Protein AF-A0A949CHD3-F1 (afdb_monomer_lite)

Foldseek 3Di:
DDDPDPLLVVLQVCPVVDFQADQAAAPVQRFQAEDEDAQPAQWDWKDFPDPDDIDIDTRRAEDQDDDDDGRPDDNGDYQDPDHGMPSNNRYGYHYYND

Radius of gyration: 14.25 Å; chains: 1; bounding box: 37×32×35 Å

Structure (mmCIF, N/CA/C/O backbone):
data_AF-A0A949CHD3-F1
#
_entry.id   AF-A0A949CHD3-F1
#
loop_
_atom_site.group_PDB
_atom_site.id
_atom_site.type_symbol
_atom_site.label_atom_id
_atom_site.label_alt_id
_atom_site.label_comp_id
_atom_site.label_asym_id
_atom_site.label_entity_id
_atom_site.label_seq_id
_atom_site.pdbx_PDB_ins_code
_atom_site.Cartn_x
_atom_site.Cartn_y
_atom_site.Cartn_z
_atom_site.occupancy
_atom_site.B_iso_or_equiv
_atom_site.auth_seq_id
_atom_site.auth_comp_id
_atom_site.auth_asym_id
_atom_site.auth_atom_id
_atom_site.pdbx_PDB_model_num
ATOM 1 N N . MET A 1 1 ? 20.127 -1.509 -23.436 1.00 39.59 1 MET A N 1
ATOM 2 C CA . MET A 1 1 ? 19.031 -1.443 -22.447 1.00 39.59 1 MET A CA 1
ATOM 3 C C . MET A 1 1 ? 19.576 -0.695 -21.248 1.00 39.59 1 MET A C 1
ATOM 5 O O . MET A 1 1 ? 20.452 -1.231 -20.588 1.00 39.59 1 MET A O 1
ATOM 9 N N . TRP A 1 2 ? 19.190 0.568 -21.065 1.00 45.12 2 TRP A N 1
ATOM 10 C CA . TRP A 1 2 ? 19.756 1.448 -20.038 1.00 45.12 2 TRP A CA 1
ATOM 11 C C . TRP A 1 2 ? 18.701 1.800 -18.987 1.00 45.12 2 TRP A C 1
ATOM 13 O O . TRP A 1 2 ? 17.547 2.027 -19.335 1.00 45.12 2 TRP A O 1
ATOM 23 N N . HIS A 1 3 ? 19.181 1.866 -17.740 1.00 47.69 3 HIS A N 1
ATOM 24 C CA . HIS A 1 3 ? 18.513 2.165 -16.465 1.00 47.69 3 HIS A CA 1
ATOM 25 C C . HIS A 1 3 ? 17.801 0.999 -15.764 1.00 47.69 3 HIS A C 1
ATOM 27 O O . HIS A 1 3 ? 16.588 0.990 -15.623 1.00 47.69 3 HIS A O 1
ATOM 33 N N . SER A 1 4 ? 18.591 0.073 -15.212 1.00 58.81 4 SER A N 1
ATOM 34 C CA . SER A 1 4 ? 18.207 -0.637 -13.986 1.00 58.81 4 SER A CA 1
ATOM 35 C C . SER A 1 4 ? 18.776 0.165 -12.819 1.00 58.81 4 SER A C 1
ATOM 37 O O . SER A 1 4 ? 19.986 0.145 -12.577 1.00 58.81 4 SER A O 1
ATOM 39 N N . THR A 1 5 ? 17.948 0.965 -12.155 1.00 73.31 5 THR A N 1
ATOM 40 C CA . THR A 1 5 ? 18.416 1.745 -11.004 1.00 73.31 5 THR A CA 1
ATOM 41 C C . THR A 1 5 ? 18.598 0.831 -9.790 1.00 73.31 5 THR A C 1
ATOM 43 O O . THR A 1 5 ? 17.927 -0.191 -9.662 1.00 73.31 5 THR A O 1
ATOM 46 N N . TRP A 1 6 ? 19.481 1.192 -8.853 1.00 66.44 6 TRP A N 1
ATOM 47 C CA . TRP A 1 6 ? 19.607 0.498 -7.559 1.00 66.44 6 TRP A CA 1
ATOM 48 C C . TRP A 1 6 ? 18.254 0.350 -6.834 1.00 66.44 6 TRP A C 1
ATOM 50 O O . TRP A 1 6 ? 18.042 -0.619 -6.104 1.00 66.44 6 TRP A O 1
ATOM 60 N N . GLY A 1 7 ? 17.322 1.279 -7.081 1.00 74.25 7 GLY A N 1
ATOM 61 C CA . GLY A 1 7 ? 15.952 1.224 -6.581 1.00 74.25 7 GLY A CA 1
ATOM 62 C C . GLY A 1 7 ? 15.148 0.041 -7.123 1.00 74.25 7 GLY A C 1
ATOM 63 O O . GLY A 1 7 ? 14.420 -0.579 -6.354 1.00 74.25 7 GLY A O 1
ATOM 64 N N . ASP A 1 8 ? 15.320 -0.331 -8.393 1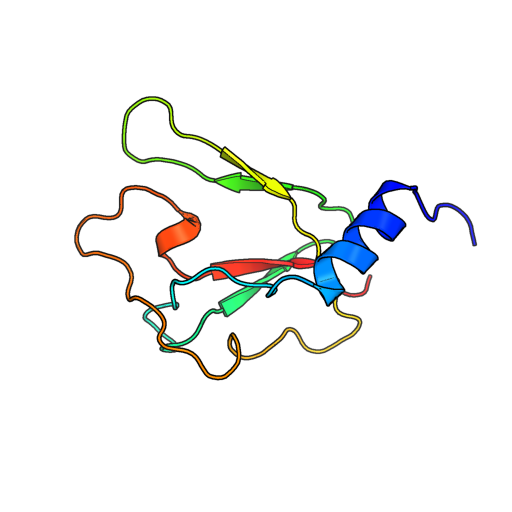.00 77.94 8 ASP A N 1
ATOM 65 C CA . ASP A 1 8 ? 14.611 -1.466 -9.000 1.00 77.94 8 ASP A CA 1
ATOM 66 C C . ASP A 1 8 ? 15.135 -2.802 -8.470 1.00 77.94 8 ASP A C 1
ATOM 68 O O . ASP A 1 8 ? 14.357 -3.707 -8.176 1.00 77.94 8 ASP A O 1
ATOM 72 N N . TYR A 1 9 ? 16.450 -2.907 -8.254 1.00 81.25 9 TYR A N 1
ATOM 73 C CA . TYR A 1 9 ? 17.047 -4.084 -7.620 1.00 81.25 9 TYR A CA 1
ATOM 74 C C . TYR A 1 9 ? 16.553 -4.266 -6.179 1.00 81.25 9 TYR A C 1
ATOM 76 O O . TYR A 1 9 ? 16.227 -5.379 -5.756 1.00 81.25 9 TYR A O 1
ATOM 84 N N . TRP A 1 10 ? 16.469 -3.180 -5.407 1.00 82.88 10 TRP A N 1
ATOM 85 C CA . TRP A 1 10 ? 15.936 -3.259 -4.051 1.00 82.88 10 TRP A CA 1
ATOM 86 C C . TRP A 1 10 ? 14.432 -3.566 -4.045 1.00 82.88 10 TRP A C 1
ATOM 88 O O . TRP A 1 10 ? 14.003 -4.444 -3.298 1.00 82.88 10 TRP A O 1
ATOM 98 N N . ALA A 1 11 ? 13.654 -2.938 -4.931 1.00 83.62 11 ALA A N 1
ATOM 99 C CA . ALA A 1 11 ? 12.229 -3.213 -5.102 1.00 83.62 11 ALA A CA 1
ATOM 100 C C . ALA A 1 11 ? 11.959 -4.676 -5.470 1.00 83.62 11 ALA A C 1
ATOM 102 O O . ALA A 1 11 ? 11.082 -5.303 -4.878 1.00 83.62 11 ALA A O 1
ATOM 103 N N . TYR A 1 12 ? 12.758 -5.247 -6.373 1.00 84.88 12 TYR A N 1
ATOM 104 C CA . TYR A 1 12 ? 12.676 -6.657 -6.739 1.00 84.88 12 TYR A CA 1
ATOM 105 C C . TYR A 1 12 ? 12.897 -7.568 -5.524 1.00 84.88 12 TYR A C 1
ATOM 107 O O . TYR A 1 12 ? 12.047 -8.405 -5.222 1.00 84.88 12 TYR A O 1
ATOM 115 N N . ASN A 1 13 ? 13.970 -7.347 -4.756 1.00 87.06 13 ASN A N 1
ATOM 116 C CA . ASN A 1 13 ? 14.244 -8.131 -3.547 1.00 87.06 13 ASN A CA 1
ATOM 117 C C . ASN A 1 13 ? 13.145 -7.983 -2.479 1.00 87.06 13 ASN A C 1
ATOM 119 O O . ASN A 1 13 ? 12.757 -8.972 -1.860 1.00 87.06 13 ASN A O 1
ATOM 123 N N . GLN A 1 14 ? 12.610 -6.772 -2.280 1.00 88.00 14 GLN A N 1
ATOM 124 C CA . GLN A 1 14 ? 11.485 -6.539 -1.365 1.00 88.00 14 GLN A CA 1
ATOM 125 C C . GLN A 1 14 ? 10.213 -7.252 -1.837 1.00 88.00 14 GLN A C 1
ATOM 127 O O . GLN A 1 14 ? 9.520 -7.870 -1.029 1.00 88.00 14 GLN A O 1
ATOM 132 N N . SER A 1 15 ? 9.933 -7.235 -3.144 1.00 85.31 15 SER A N 1
ATOM 133 C CA . SER A 1 15 ? 8.747 -7.876 -3.722 1.00 85.31 15 SER A CA 1
ATOM 134 C C . SER A 1 15 ? 8.726 -9.399 -3.537 1.00 85.31 15 SER A C 1
ATOM 136 O O . SER A 1 15 ? 7.652 -9.991 -3.446 1.00 85.31 15 SER A O 1
ATOM 138 N N . MET A 1 16 ? 9.902 -10.026 -3.423 1.00 84.56 16 MET A N 1
ATOM 139 C CA . MET A 1 16 ? 10.046 -11.460 -3.152 1.00 84.56 16 MET A CA 1
ATOM 140 C C . MET A 1 16 ? 9.802 -11.829 -1.684 1.00 84.56 16 MET A C 1
ATOM 142 O O . MET A 1 16 ? 9.473 -12.976 -1.394 1.00 84.56 16 MET A O 1
ATOM 146 N N . GLN A 1 17 ? 9.989 -10.885 -0.758 1.00 87.44 17 GLN A N 1
ATOM 147 C CA . GLN A 1 17 ? 9.896 -11.132 0.686 1.00 87.44 17 GLN A CA 1
ATOM 148 C C . GLN A 1 17 ? 8.580 -10.645 1.296 1.00 87.44 17 GLN A C 1
ATOM 150 O O . GLN A 1 17 ? 8.185 -11.125 2.356 1.00 87.44 17 GLN A O 1
ATOM 155 N N . GLN A 1 18 ? 7.917 -9.680 0.657 1.00 85.62 18 GLN A N 1
ATOM 156 C CA . GLN A 1 18 ? 6.714 -9.036 1.172 1.00 85.62 18 GLN A CA 1
ATOM 157 C C . GLN A 1 18 ? 5.502 -9.311 0.274 1.00 85.62 18 GLN A C 1
ATOM 159 O O . GLN A 1 18 ? 5.644 -9.383 -0.952 1.00 85.62 18 GLN A O 1
ATOM 164 N N . PRO A 1 19 ? 4.292 -9.425 0.850 1.00 86.75 19 PRO A N 1
ATOM 165 C CA . PRO A 1 19 ? 3.070 -9.446 0.059 1.00 86.75 19 PRO A CA 1
ATOM 166 C C . PRO A 1 19 ? 2.890 -8.118 -0.690 1.00 86.75 19 PRO A C 1
ATOM 168 O O . PRO A 1 19 ? 3.326 -7.062 -0.236 1.00 86.75 19 PRO A O 1
ATOM 171 N N . TRP A 1 20 ? 2.211 -8.163 -1.839 1.00 86.81 20 TRP A N 1
ATOM 172 C CA . TRP A 1 20 ? 1.906 -6.969 -2.644 1.00 86.81 20 TRP A CA 1
ATOM 173 C C . TRP A 1 20 ? 0.777 -6.109 -2.060 1.00 86.81 20 TRP A C 1
ATOM 175 O O . TRP A 1 20 ? 0.527 -5.003 -2.529 1.00 86.81 20 TRP A O 1
ATOM 185 N N . HIS A 1 21 ? 0.078 -6.625 -1.053 1.00 89.00 21 HIS A N 1
ATOM 186 C CA . HIS A 1 21 ? -1.090 -6.015 -0.434 1.00 89.00 21 HIS A CA 1
ATOM 187 C C . HIS A 1 21 ? -0.916 -5.898 1.081 1.00 89.00 21 HIS A C 1
ATOM 189 O O . HIS A 1 21 ? -0.133 -6.617 1.702 1.00 89.00 21 HIS A O 1
ATOM 195 N N . GLY A 1 22 ? -1.719 -5.023 1.682 1.00 87.94 22 GLY A N 1
ATOM 196 C CA . GLY A 1 22 ? -1.900 -4.954 3.128 1.00 87.94 22 GLY A CA 1
ATOM 197 C C . GLY A 1 22 ? -2.919 -5.967 3.663 1.00 87.94 22 GLY A C 1
ATOM 198 O O . GLY A 1 22 ? -3.320 -6.921 2.994 1.00 87.94 22 GLY A O 1
ATOM 199 N N . GLN A 1 23 ? -3.346 -5.750 4.907 1.00 89.56 23 GLN A N 1
ATOM 200 C CA . GLN A 1 23 ? -4.248 -6.652 5.634 1.00 89.56 23 GLN A CA 1
ATOM 201 C C . GLN A 1 23 ? -5.738 -6.441 5.327 1.00 89.56 23 GLN A C 1
ATOM 203 O O . GLN A 1 23 ? -6.560 -7.228 5.798 1.00 89.56 23 GLN A O 1
ATOM 208 N N . TYR A 1 24 ? -6.108 -5.397 4.582 1.00 91.62 24 TYR A N 1
ATOM 209 C CA . TYR A 1 24 ? -7.506 -5.071 4.309 1.00 91.62 24 TYR A CA 1
ATOM 210 C C . TYR A 1 24 ? -7.953 -5.596 2.947 1.00 91.62 24 TYR A C 1
ATOM 212 O O . TYR A 1 24 ? -7.173 -5.641 1.996 1.00 91.62 24 TYR A O 1
ATOM 220 N N . TYR A 1 25 ? -9.222 -5.981 2.848 1.00 90.69 25 TYR A N 1
ATOM 221 C CA . TYR A 1 25 ? -9.842 -6.368 1.587 1.00 90.69 25 TYR A CA 1
ATOM 222 C C . TYR A 1 25 ? -10.793 -5.293 1.074 1.00 90.69 25 TYR A C 1
ATOM 224 O O . TYR A 1 25 ? -11.371 -4.528 1.847 1.00 90.69 25 TYR A O 1
ATOM 232 N N . TRP A 1 26 ? -10.999 -5.270 -0.242 1.00 89.25 26 TRP A N 1
ATOM 233 C CA . TRP A 1 26 ? -11.995 -4.394 -0.836 1.00 89.25 26 TRP A CA 1
ATOM 234 C C . TRP A 1 26 ? -13.393 -4.993 -0.673 1.00 89.25 26 TRP A C 1
ATOM 236 O O . TRP A 1 26 ? -13.649 -6.121 -1.099 1.00 89.25 26 TRP A O 1
ATOM 246 N N . LEU A 1 27 ? -14.315 -4.233 -0.074 1.00 87.06 27 LEU A N 1
ATOM 247 C CA . LEU A 1 27 ? -15.665 -4.698 0.279 1.00 87.06 27 LEU A CA 1
ATOM 248 C C . LEU A 1 27 ? -16.431 -5.333 -0.891 1.00 87.06 27 LEU A C 1
ATOM 250 O O . LEU A 1 27 ? -17.234 -6.236 -0.682 1.00 87.06 27 LEU A O 1
ATOM 254 N N . ARG A 1 28 ? -16.173 -4.885 -2.126 1.00 84.69 28 ARG A N 1
ATOM 255 C CA . ARG A 1 28 ? -16.867 -5.382 -3.321 1.00 84.69 28 ARG A CA 1
ATOM 256 C C . ARG A 1 28 ? -16.456 -6.799 -3.716 1.00 84.69 28 ARG A C 1
ATOM 258 O O . ARG A 1 28 ? -17.265 -7.529 -4.278 1.00 84.69 28 ARG A O 1
ATOM 265 N N . THR A 1 29 ? -15.199 -7.159 -3.489 1.00 84.62 29 THR A N 1
ATOM 266 C CA . THR A 1 29 ? -14.616 -8.427 -3.949 1.00 84.62 29 THR A CA 1
ATOM 267 C C . THR A 1 29 ? -14.330 -9.388 -2.801 1.00 84.62 29 THR A C 1
ATOM 269 O O . THR A 1 29 ? -14.089 -10.564 -3.052 1.00 84.62 29 THR A O 1
ATOM 272 N N . GLY A 1 30 ? -14.344 -8.914 -1.550 1.00 87.12 30 GLY A N 1
ATOM 273 C CA . GLY A 1 30 ? -13.969 -9.720 -0.385 1.00 87.12 30 GLY A CA 1
ATOM 274 C C . GLY A 1 30 ? -12.479 -10.076 -0.354 1.00 87.12 30 GLY A C 1
ATOM 275 O O . GLY A 1 30 ? -12.062 -10.921 0.433 1.00 87.12 30 GLY A O 1
ATOM 276 N N . GLN A 1 31 ? -11.671 -9.461 -1.224 1.00 88.06 31 GLN A N 1
ATOM 277 C CA . GLN A 1 31 ? -10.243 -9.735 -1.370 1.00 88.06 31 GLN A CA 1
ATOM 278 C C . GLN A 1 31 ? -9.451 -8.430 -1.550 1.00 88.06 31 GLN A C 1
ATOM 280 O O . GLN A 1 31 ? -9.998 -7.438 -2.051 1.00 88.06 31 GLN A O 1
ATOM 285 N N . PRO A 1 32 ? -8.160 -8.398 -1.173 1.00 89.38 32 PRO A N 1
ATOM 286 C CA . PRO A 1 32 ? -7.276 -7.307 -1.555 1.00 89.38 32 PRO A CA 1
ATOM 287 C C . PRO A 1 32 ? -7.289 -7.125 -3.070 1.00 89.38 32 PRO A C 1
ATOM 289 O O . PRO A 1 32 ? -7.201 -8.100 -3.822 1.00 89.38 32 PRO A O 1
ATOM 292 N N . THR 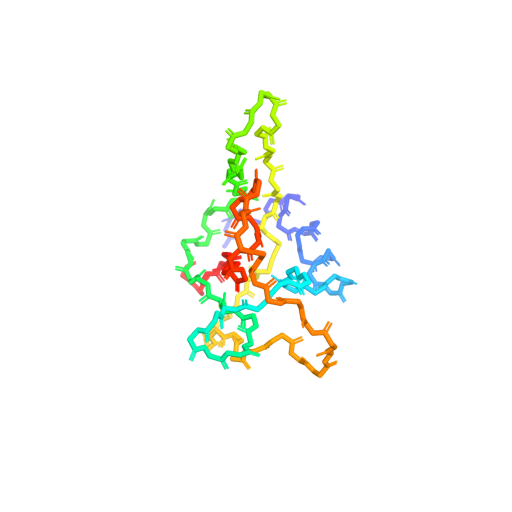A 1 33 ? -7.432 -5.883 -3.517 1.00 87.94 33 THR A N 1
ATOM 293 C CA . THR A 1 33 ? -7.603 -5.555 -4.934 1.00 87.94 33 THR A CA 1
ATOM 294 C C . THR A 1 33 ? -6.410 -4.758 -5.436 1.00 87.94 33 THR A C 1
ATOM 296 O O . THR A 1 33 ? -6.038 -3.743 -4.851 1.00 87.94 33 THR A O 1
ATOM 299 N N . ALA A 1 34 ? -5.808 -5.226 -6.528 1.00 88.50 34 ALA A N 1
ATOM 300 C CA . ALA A 1 34 ? -4.686 -4.554 -7.161 1.00 88.50 34 ALA A CA 1
ATOM 301 C C . ALA A 1 34 ? -5.172 -3.386 -8.029 1.00 88.50 34 ALA A C 1
ATOM 303 O O . ALA A 1 34 ? -5.989 -3.572 -8.933 1.00 88.50 34 ALA A O 1
ATOM 304 N N . LEU A 1 35 ? -4.632 -2.195 -7.780 1.00 88.56 35 LEU A N 1
ATOM 305 C CA . LEU A 1 35 ? -4.756 -1.039 -8.658 1.00 88.56 35 LEU A CA 1
ATOM 306 C C . LEU A 1 35 ? -3.521 -0.981 -9.558 1.00 88.56 35 LEU A C 1
ATOM 308 O O . LEU A 1 35 ? -2.420 -0.713 -9.090 1.00 88.56 35 LEU A O 1
ATOM 312 N N . VAL A 1 36 ? -3.682 -1.236 -10.852 1.00 88.62 36 VAL A N 1
ATOM 313 C CA . VAL A 1 36 ? -2.548 -1.191 -11.782 1.00 88.62 36 VAL A CA 1
ATOM 314 C C . VAL A 1 36 ? -2.156 0.261 -12.042 1.00 88.62 36 VAL A C 1
ATOM 316 O O . VAL A 1 36 ? -2.978 1.056 -12.496 1.00 88.62 36 VAL A O 1
ATOM 319 N N . VAL A 1 37 ? -0.900 0.595 -11.759 1.00 89.44 37 VAL A N 1
ATOM 320 C CA . VAL A 1 37 ? -0.323 1.935 -11.936 1.00 89.44 37 VAL A CA 1
ATOM 321 C C . VAL A 1 37 ? 0.883 1.896 -12.881 1.00 89.44 37 VAL A C 1
ATOM 323 O O . VAL A 1 37 ? 1.414 0.813 -13.150 1.00 89.44 37 VAL A O 1
ATOM 326 N N . PRO A 1 38 ? 1.351 3.058 -13.378 1.00 89.00 38 PRO A N 1
ATOM 327 C CA . PRO A 1 38 ? 2.573 3.127 -14.165 1.00 89.00 38 PRO A CA 1
ATOM 328 C C . PRO A 1 38 ? 3.810 2.480 -13.521 1.00 89.00 38 PRO A C 1
ATOM 330 O O . PRO A 1 38 ? 3.986 2.570 -12.307 1.00 89.00 38 PRO A O 1
ATOM 333 N N . PRO A 1 39 ? 4.700 1.881 -14.336 1.00 84.69 39 PRO A N 1
ATOM 334 C CA . PRO A 1 39 ? 5.952 1.239 -13.930 1.00 84.69 39 PRO A CA 1
ATOM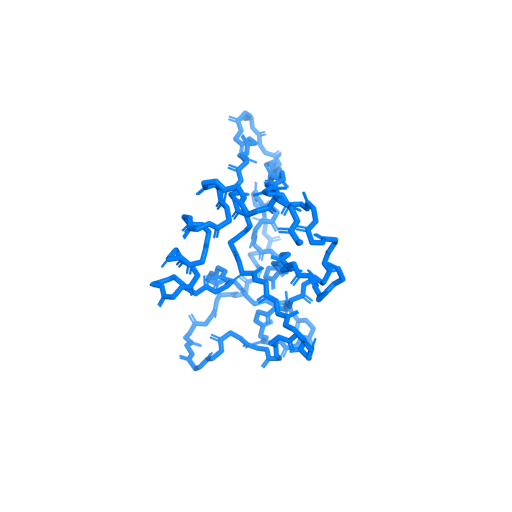 335 C C . PRO A 1 39 ? 6.926 2.232 -13.295 1.00 84.69 39 PRO A C 1
ATOM 337 O O . PRO A 1 39 ? 7.790 1.849 -12.514 1.00 84.69 39 PRO A O 1
ATOM 340 N N . THR A 1 40 ? 6.759 3.520 -13.604 1.00 84.75 40 THR A N 1
ATOM 341 C CA . THR A 1 40 ? 7.578 4.622 -13.101 1.00 84.75 40 THR A CA 1
ATOM 342 C C . THR A 1 40 ? 7.213 5.058 -11.683 1.00 84.75 40 THR A C 1
ATOM 344 O O . THR A 1 40 ? 7.968 5.816 -11.076 1.00 84.75 40 THR A O 1
ATOM 347 N N . ILE A 1 41 ? 6.079 4.609 -11.129 1.00 86.50 41 ILE A N 1
ATOM 348 C CA . ILE A 1 41 ? 5.711 4.925 -9.745 1.00 86.50 41 ILE A CA 1
ATOM 349 C C . ILE A 1 41 ? 6.576 4.121 -8.776 1.00 86.50 41 ILE A C 1
ATOM 351 O O . ILE A 1 41 ? 6.629 2.897 -8.834 1.00 86.50 41 ILE A O 1
ATOM 355 N N . THR A 1 42 ? 7.189 4.817 -7.821 1.00 86.31 42 THR A N 1
ATOM 356 C CA . THR A 1 42 ? 7.991 4.214 -6.745 1.00 86.31 42 THR A CA 1
ATOM 357 C C . THR A 1 42 ? 7.328 4.315 -5.374 1.00 86.31 42 THR A C 1
ATOM 359 O O . THR A 1 42 ? 7.626 3.505 -4.497 1.00 86.31 42 THR A O 1
ATOM 362 N N . MET A 1 43 ? 6.412 5.270 -5.177 1.00 89.88 43 MET A N 1
ATOM 363 C CA . MET A 1 43 ? 5.750 5.532 -3.897 1.00 89.88 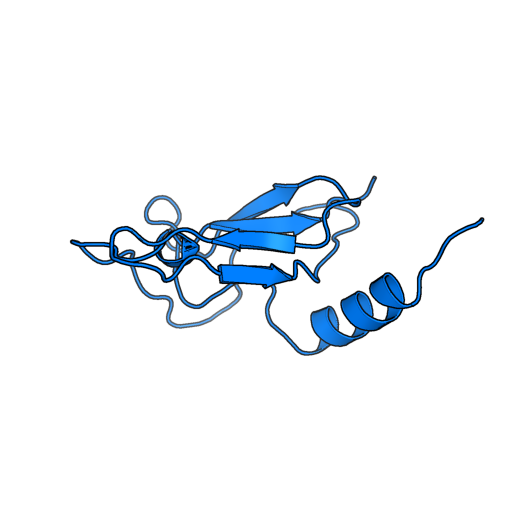43 MET A CA 1
ATOM 364 C C . MET A 1 43 ? 4.257 5.821 -4.067 1.00 89.88 43 MET A C 1
ATOM 366 O O . MET A 1 43 ? 3.827 6.404 -5.060 1.00 89.88 43 MET A O 1
ATOM 370 N N . GLN A 1 44 ? 3.482 5.459 -3.052 1.00 90.19 44 GLN A N 1
ATOM 371 C CA . GLN A 1 44 ? 2.074 5.783 -2.878 1.00 90.19 44 GLN A CA 1
ATOM 372 C C . GLN A 1 44 ? 1.924 6.740 -1.699 1.00 90.19 44 GLN A C 1
ATOM 374 O O . GLN A 1 44 ? 2.449 6.483 -0.616 1.00 90.19 44 GLN A O 1
ATOM 379 N N . SER A 1 45 ? 1.141 7.797 -1.894 1.00 91.62 45 SER A N 1
ATOM 380 C CA . SER A 1 45 ? 0.680 8.649 -0.802 1.00 91.62 45 SER A CA 1
ATOM 381 C C . SER A 1 45 ? -0.552 8.050 -0.141 1.00 91.62 45 SER A C 1
ATOM 383 O O . SER A 1 45 ? -1.510 7.644 -0.801 1.00 91.62 45 SER A O 1
ATOM 385 N N . ASN A 1 46 ? -0.511 8.022 1.176 1.00 90.38 46 ASN A N 1
ATOM 386 C CA . ASN A 1 46 ? -1.496 7.428 2.046 1.00 90.38 46 ASN A CA 1
ATOM 387 C C . ASN A 1 46 ? -2.009 8.520 2.982 1.00 90.38 46 ASN A C 1
ATOM 389 O O . ASN A 1 46 ? -1.215 9.185 3.651 1.00 90.38 46 ASN A O 1
ATOM 393 N N . TYR A 1 47 ? -3.319 8.748 2.975 1.00 90.81 47 TYR A N 1
ATOM 394 C CA . TYR A 1 47 ? -3.928 9.892 3.644 1.00 90.81 47 TYR A CA 1
ATOM 395 C C . TYR A 1 47 ? -4.658 9.460 4.911 1.00 90.81 47 TYR A C 1
ATOM 397 O O . TYR A 1 47 ? -5.277 8.397 4.937 1.00 90.81 47 TYR A O 1
ATOM 405 N N . SER A 1 48 ? -4.605 10.298 5.947 1.00 90.31 48 SER A N 1
ATOM 406 C CA . SER A 1 48 ? -5.367 10.122 7.186 1.00 90.31 48 SER A CA 1
ATOM 407 C C . SER A 1 48 ? -6.522 11.123 7.281 1.00 90.31 48 SER A C 1
ATOM 409 O O . SER A 1 48 ? -6.401 12.264 6.844 1.00 90.31 48 SER A O 1
ATOM 411 N N . TRP A 1 49 ? -7.635 10.701 7.888 1.00 86.88 49 TRP A N 1
ATOM 412 C CA . TRP A 1 49 ? -8.815 11.536 8.156 1.00 86.88 49 TRP A CA 1
ATOM 413 C C . TRP A 1 49 ? -8.639 12.373 9.433 1.00 86.88 49 TRP A C 1
ATOM 415 O O . TRP A 1 49 ? -9.443 13.261 9.704 1.00 86.88 49 TRP A O 1
ATOM 425 N N . GLY A 1 50 ? -7.610 12.074 10.232 1.00 79.56 50 GLY A N 1
ATOM 426 C CA . GLY A 1 50 ? -7.270 12.785 11.460 1.00 79.56 50 GLY A CA 1
ATOM 427 C C . GLY A 1 50 ? -6.069 13.719 11.301 1.00 79.56 50 GLY A C 1
ATOM 428 O O . GLY A 1 50 ? -5.636 14.058 10.201 1.00 79.56 50 GLY A O 1
ATOM 429 N N . VAL A 1 51 ? -5.503 14.143 12.429 1.00 71.38 51 VAL A N 1
ATOM 430 C CA . VAL A 1 51 ? -4.377 15.083 12.440 1.00 71.38 51 VAL A CA 1
ATOM 431 C C . VAL A 1 51 ? -3.061 14.359 12.131 1.00 71.38 51 VAL A C 1
ATOM 433 O O . VAL A 1 51 ? -2.606 13.518 12.900 1.00 71.38 51 VAL A O 1
ATOM 436 N N . SER A 1 52 ? -2.421 14.762 11.029 1.00 62.03 52 SER A N 1
ATOM 437 C CA . SER A 1 52 ? -0.989 14.576 10.733 1.00 62.03 52 SER A CA 1
ATOM 438 C C . SER A 1 52 ? -0.453 13.132 10.699 1.00 62.03 52 SER A C 1
ATOM 440 O O . SER A 1 52 ? 0.608 12.847 11.254 1.00 62.03 52 SER A O 1
ATOM 442 N N . GLN A 1 53 ? -1.125 12.228 9.984 1.00 81.00 53 GLN A N 1
ATOM 443 C CA . GLN A 1 53 ? -0.636 10.856 9.753 1.00 81.00 53 GLN A CA 1
ATOM 444 C C . GLN A 1 53 ? -0.617 10.471 8.268 1.00 81.00 53 GLN A C 1
ATOM 446 O O . GLN A 1 53 ? -0.868 9.324 7.911 1.00 81.00 53 GLN A O 1
ATOM 451 N N . ASN A 1 54 ? -0.329 11.431 7.386 1.00 88.75 54 ASN A N 1
ATOM 452 C CA . ASN A 1 54 ? -0.095 11.097 5.986 1.00 88.75 54 ASN A CA 1
ATOM 453 C C . ASN A 1 54 ? 1.244 10.367 5.875 1.00 88.75 54 ASN A C 1
ATOM 455 O O . ASN A 1 54 ? 2.267 10.856 6.358 1.00 88.75 54 ASN A O 1
ATOM 459 N N . THR A 1 55 ? 1.234 9.204 5.239 1.00 89.56 55 THR A N 1
ATOM 460 C CA . THR A 1 55 ? 2.431 8.390 5.030 1.00 89.56 55 THR A CA 1
ATOM 461 C C . THR A 1 55 ? 2.724 8.271 3.542 1.00 89.56 55 THR A C 1
ATOM 463 O O . THR A 1 55 ? 1.846 8.442 2.697 1.00 89.56 55 THR A O 1
ATOM 466 N N . MET A 1 56 ? 3.980 7.996 3.201 1.00 90.62 56 MET A N 1
ATOM 467 C CA . MET A 1 56 ? 4.331 7.545 1.861 1.00 90.62 56 MET A CA 1
ATOM 468 C C . MET A 1 56 ? 4.890 6.140 1.966 1.00 90.62 56 MET A C 1
ATOM 470 O O . MET A 1 56 ? 5.912 5.921 2.618 1.00 90.62 56 MET A O 1
ATOM 474 N N . THR A 1 57 ? 4.209 5.189 1.337 1.00 89.31 57 THR A N 1
ATOM 475 C CA . THR A 1 57 ? 4.654 3.799 1.298 1.00 89.31 57 THR A CA 1
ATOM 476 C C . THR A 1 57 ? 5.215 3.479 -0.077 1.00 89.31 57 THR A C 1
ATOM 478 O O . THR A 1 57 ? 4.626 3.856 -1.089 1.00 89.31 57 THR A O 1
ATOM 481 N N . PRO A 1 58 ? 6.346 2.784 -0.148 1.00 89.00 58 PRO A N 1
ATOM 482 C CA . PRO A 1 58 ? 6.900 2.370 -1.423 1.00 89.00 58 PRO A CA 1
ATOM 483 C C . PRO A 1 58 ? 6.041 1.298 -2.105 1.00 89.00 58 PRO A C 1
ATOM 485 O O . PRO A 1 58 ? 5.418 0.470 -1.442 1.00 89.00 58 PRO A O 1
ATOM 488 N N . VAL A 1 59 ? 6.039 1.303 -3.438 1.00 89.25 59 VAL A N 1
ATOM 489 C CA . VAL A 1 59 ? 5.333 0.318 -4.270 1.00 89.25 59 VAL A CA 1
ATOM 490 C C . VAL A 1 59 ? 6.367 -0.621 -4.871 1.00 89.25 59 VAL A C 1
ATOM 492 O O . VAL A 1 59 ? 7.035 -0.237 -5.822 1.00 89.25 59 VAL A O 1
ATOM 495 N N . TRP A 1 60 ? 6.549 -1.826 -4.330 1.00 88.19 60 TRP A N 1
ATOM 496 C CA . TRP A 1 60 ? 7.638 -2.724 -4.753 1.00 88.19 60 TRP A CA 1
ATOM 497 C C . TRP A 1 60 ? 7.314 -3.588 -5.959 1.00 88.19 60 TRP A C 1
ATOM 499 O O . TRP A 1 60 ? 8.157 -3.777 -6.831 1.00 88.19 60 TRP A O 1
ATOM 509 N N . HIS A 1 61 ? 6.108 -4.142 -5.986 1.00 88.00 61 HIS A N 1
ATOM 510 C CA . HIS A 1 61 ? 5.755 -5.183 -6.935 1.00 88.00 61 HIS A CA 1
ATOM 511 C C . HIS A 1 61 ? 5.557 -4.602 -8.338 1.00 88.00 61 HIS A C 1
ATOM 513 O O . HIS A 1 61 ? 4.928 -3.556 -8.514 1.00 88.00 61 HIS A O 1
ATOM 519 N N . GLN A 1 62 ? 6.086 -5.307 -9.335 1.00 85.81 62 GLN A N 1
ATOM 520 C CA . GLN A 1 62 ? 5.861 -5.046 -10.751 1.00 85.81 62 GLN A CA 1
ATOM 521 C C . GLN A 1 62 ? 5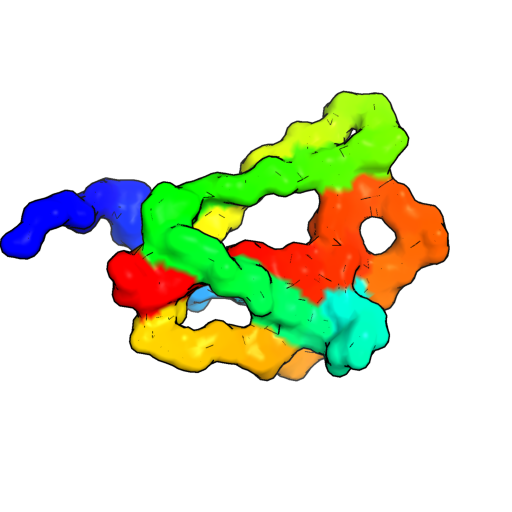.446 -6.348 -11.424 1.00 85.81 62 GLN A C 1
ATOM 523 O O . GLN A 1 62 ? 6.133 -7.362 -11.302 1.00 85.81 62 GLN A O 1
ATOM 528 N N . PHE A 1 63 ? 4.313 -6.330 -12.121 1.00 80.94 63 PHE A N 1
ATOM 529 C CA . PHE A 1 63 ? 3.788 -7.511 -12.797 1.00 80.94 63 PHE A CA 1
ATOM 530 C C . PHE A 1 63 ? 3.897 -7.359 -14.312 1.00 80.94 63 PHE A C 1
ATOM 532 O O . PHE A 1 63 ? 3.468 -6.359 -14.878 1.00 80.94 63 PHE A O 1
ATOM 539 N N . SER A 1 64 ? 4.428 -8.388 -14.977 1.00 70.00 64 SER A N 1
ATOM 540 C CA . SER A 1 64 ? 4.621 -8.432 -16.432 1.00 70.00 64 SER A CA 1
ATOM 541 C C . SER A 1 64 ? 3.350 -8.815 -17.222 1.00 70.00 64 SER A C 1
ATOM 543 O O . SER A 1 64 ? 3.419 -9.104 -18.414 1.00 70.00 64 SER A O 1
ATOM 545 N N . GLY A 1 65 ? 2.176 -8.841 -16.580 1.00 69.56 65 GLY A N 1
ATOM 546 C CA . GLY A 1 65 ? 0.947 -9.366 -17.179 1.00 69.56 65 GLY A CA 1
ATOM 547 C C . GLY A 1 65 ? -0.297 -9.135 -16.324 1.00 69.56 65 GLY A C 1
ATOM 548 O O . GLY A 1 65 ? -0.606 -8.004 -15.953 1.00 69.56 65 GLY A O 1
ATOM 549 N N . ARG A 1 66 ? -1.049 -10.203 -16.026 1.00 64.00 66 ARG A N 1
ATOM 550 C CA . ARG A 1 66 ? -2.282 -10.105 -15.231 1.00 64.00 66 ARG A CA 1
ATOM 551 C C . ARG A 1 66 ? -1.949 -9.660 -13.807 1.00 64.00 66 ARG A C 1
ATOM 553 O O . ARG A 1 66 ? -1.188 -10.331 -13.115 1.00 64.00 66 ARG A O 1
ATOM 560 N N . ALA A 1 67 ? -2.549 -8.553 -13.374 1.00 63.09 67 ALA A N 1
ATOM 561 C CA . ALA A 1 67 ? -2.476 -8.123 -11.984 1.00 63.09 67 ALA A CA 1
ATOM 562 C C . ALA A 1 67 ? -2.975 -9.249 -11.057 1.00 63.09 67 ALA A C 1
ATOM 564 O O . ALA A 1 67 ? -3.892 -9.990 -11.440 1.00 63.09 67 ALA A O 1
ATOM 565 N N . PRO A 1 68 ? -2.397 -9.407 -9.858 1.00 64.38 68 PRO A N 1
ATOM 566 C CA . PRO A 1 68 ? -2.795 -10.456 -8.938 1.00 64.38 68 PRO A CA 1
ATOM 567 C C . PRO A 1 68 ? -4.274 -10.291 -8.594 1.00 64.38 68 PRO A C 1
ATOM 569 O O . PRO A 1 68 ? -4.721 -9.246 -8.120 1.00 64.38 68 PRO A O 1
ATOM 572 N N . SER A 1 69 ? -5.054 -11.335 -8.869 1.00 59.56 69 SER A N 1
ATOM 573 C CA . SER A 1 69 ? -6.442 -11.408 -8.432 1.00 59.56 69 SER A CA 1
ATOM 574 C C . SER A 1 69 ? -6.472 -11.977 -7.019 1.00 59.56 69 SER A C 1
ATOM 576 O O . SER A 1 69 ? -6.394 -13.193 -6.850 1.00 59.56 69 SER A O 1
ATOM 578 N N . GLY A 1 70 ? -6.567 -11.093 -6.027 1.00 64.50 70 GLY A N 1
ATOM 579 C CA . GLY A 1 70 ? -6.663 -11.457 -4.615 1.00 64.50 70 GLY A CA 1
ATOM 580 C C . GLY A 1 70 ? -5.310 -11.689 -3.935 1.00 64.50 70 GLY A C 1
ATOM 581 O O . GLY A 1 70 ? -4.335 -12.116 -4.552 1.00 64.50 70 GLY A O 1
ATOM 582 N N . GLY A 1 71 ? -5.246 -11.377 -2.640 1.00 62.00 71 GLY A N 1
ATOM 583 C CA . GLY A 1 71 ? -4.021 -11.386 -1.825 1.00 62.00 71 GLY A CA 1
ATOM 584 C C . GLY A 1 71 ? -3.527 -12.762 -1.358 1.00 62.00 71 GLY A C 1
ATOM 585 O O . GLY A 1 71 ? -2.876 -12.867 -0.325 1.00 62.00 71 GLY A O 1
ATOM 586 N N . GLY A 1 72 ? -3.859 -13.846 -2.062 1.00 65.19 72 GLY A N 1
ATOM 587 C CA . GLY A 1 72 ? -3.607 -15.199 -1.552 1.00 65.19 72 GLY A CA 1
ATOM 588 C C . GLY A 1 72 ? -4.418 -15.520 -0.283 1.00 65.19 72 GLY A C 1
ATOM 589 O O . GLY A 1 72 ? -5.130 -14.679 0.260 1.00 65.19 72 GLY A O 1
ATOM 590 N N . GLY A 1 73 ? -4.388 -16.780 0.154 1.00 59.72 73 GLY A N 1
ATOM 591 C CA . GLY A 1 73 ? -5.175 -17.245 1.301 1.00 59.72 73 GLY A CA 1
ATOM 592 C C . GLY A 1 73 ? -4.724 -16.599 2.613 1.00 59.72 73 GLY A C 1
ATOM 593 O O . GLY A 1 73 ? -3.611 -16.839 3.069 1.00 59.72 73 GLY A O 1
ATOM 594 N N . GLY A 1 74 ? -5.600 -15.805 3.230 1.00 68.88 74 GLY A N 1
ATOM 595 C CA . GLY A 1 74 ? -5.365 -15.144 4.511 1.00 68.88 74 GLY A CA 1
ATOM 596 C C . GLY A 1 74 ? -6.649 -14.537 5.079 1.00 68.88 74 GLY A C 1
ATOM 597 O O . GLY A 1 74 ? -7.612 -14.297 4.351 1.00 68.88 74 GLY A O 1
ATOM 598 N N . VAL A 1 75 ? -6.678 -14.302 6.394 1.00 79.25 75 VAL A N 1
ATOM 599 C CA . VAL A 1 75 ? -7.790 -13.599 7.053 1.00 79.25 75 VAL A CA 1
ATOM 600 C C . VAL A 1 75 ? -7.598 -12.098 6.841 1.00 79.25 75 VAL A C 1
ATOM 602 O O . VAL A 1 75 ? -6.815 -11.458 7.542 1.00 79.25 75 VAL A O 1
ATOM 605 N N . PHE A 1 76 ? -8.296 -11.543 5.853 1.00 88.44 76 PHE A N 1
ATOM 606 C CA . PHE A 1 76 ? -8.296 -10.106 5.586 1.00 88.44 76 PHE A CA 1
ATOM 607 C C . PHE A 1 76 ? -9.346 -9.379 6.426 1.00 88.44 76 PHE A C 1
ATOM 609 O O . PHE A 1 76 ? -10.403 -9.923 6.752 1.00 88.44 76 PHE A O 1
ATOM 616 N N . ARG A 1 77 ? -9.076 -8.114 6.746 1.00 90.75 77 ARG A N 1
ATOM 617 C CA . ARG A 1 77 ? -9.989 -7.246 7.495 1.00 90.75 77 ARG A CA 1
ATOM 618 C C . ARG A 1 77 ? -10.866 -6.437 6.550 1.00 90.75 77 ARG A C 1
ATOM 620 O O . ARG A 1 77 ? -10.398 -5.936 5.530 1.00 90.75 77 ARG A O 1
ATOM 627 N N . ALA A 1 78 ? -12.133 -6.291 6.917 1.00 89.00 78 ALA A N 1
ATOM 628 C CA . ALA A 1 78 ? -13.025 -5.358 6.246 1.00 89.00 78 ALA A C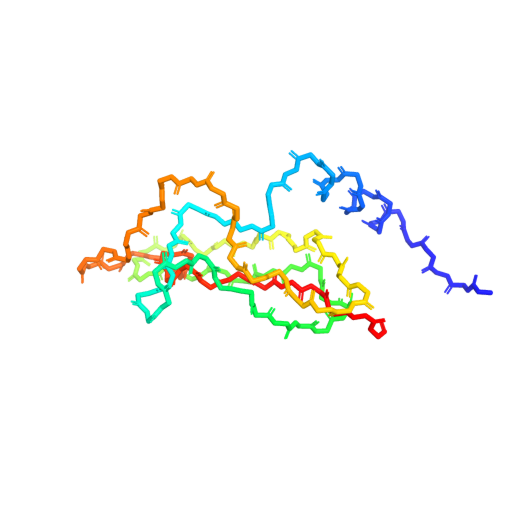A 1
ATOM 629 C C . ALA A 1 78 ? -12.570 -3.926 6.528 1.00 89.00 78 ALA A C 1
ATOM 631 O O . ALA A 1 78 ? -11.987 -3.657 7.584 1.00 89.00 78 ALA A O 1
ATOM 632 N N . THR A 1 79 ? -12.892 -3.001 5.628 1.00 89.88 79 THR A N 1
ATOM 633 C CA . THR A 1 79 ? -12.807 -1.575 5.942 1.00 89.88 79 THR A CA 1
ATOM 634 C C . THR A 1 79 ? -13.649 -1.286 7.194 1.00 89.88 79 THR A C 1
ATOM 636 O O . THR A 1 79 ? -14.821 -1.674 7.228 1.00 89.88 79 THR A O 1
ATOM 639 N N . PRO A 1 80 ? -13.083 -0.649 8.237 1.00 88.25 80 PRO A N 1
ATOM 640 C CA . PRO A 1 80 ? -13.836 -0.273 9.428 1.00 88.25 80 PRO A CA 1
ATOM 641 C C . PRO A 1 80 ? -14.997 0.663 9.087 1.00 88.25 80 PRO A C 1
ATOM 643 O O . PRO A 1 80 ? -14.931 1.410 8.114 1.00 88.25 80 PRO A O 1
ATOM 646 N N . TYR A 1 81 ? -16.031 0.677 9.931 1.00 87.94 81 TYR A N 1
ATOM 647 C CA . TYR A 1 81 ? -17.173 1.583 9.756 1.00 87.94 81 TYR A CA 1
ATOM 648 C C . TYR A 1 81 ? -16.753 3.065 9.772 1.00 87.94 81 TYR A C 1
ATOM 650 O O . TYR A 1 81 ? -17.262 3.866 8.997 1.00 87.94 81 TYR A O 1
ATOM 658 N N . TRP A 1 82 ? -15.765 3.402 10.606 1.00 88.94 82 TRP A N 1
ATOM 659 C CA . TRP A 1 82 ? -15.117 4.711 10.631 1.00 88.94 82 TRP A CA 1
ATOM 660 C C . TRP A 1 82 ? -13.646 4.562 10.230 1.00 88.94 82 TRP A C 1
ATOM 662 O O . TRP A 1 82 ? -12.810 4.284 11.096 1.00 88.94 82 TRP A O 1
ATOM 672 N N . PRO A 1 83 ? -13.313 4.680 8.932 1.00 86.31 83 PRO A N 1
ATOM 673 C CA . PRO A 1 83 ? -11.936 4.566 8.488 1.00 86.31 83 PRO A CA 1
ATOM 674 C C . PRO A 1 83 ? -11.125 5.781 8.944 1.00 86.31 83 PRO A C 1
ATOM 676 O O . PRO A 1 83 ? -11.583 6.921 8.875 1.00 86.31 83 PRO A O 1
ATOM 679 N N . CYS A 1 84 ? -9.901 5.536 9.400 1.00 89.31 84 CYS A N 1
ATOM 680 C CA . CYS A 1 84 ? -8.946 6.578 9.768 1.00 89.31 84 CYS A CA 1
ATOM 681 C C . CYS A 1 84 ? -7.859 6.789 8.708 1.00 89.31 84 CYS A C 1
ATOM 683 O O . CYS A 1 84 ? -7.138 7.789 8.787 1.00 89.31 84 CYS A O 1
ATOM 685 N N . HIS A 1 85 ? -7.730 5.874 7.736 1.00 90.69 85 HIS A N 1
ATOM 686 C CA . HIS A 1 85 ? -6.651 5.894 6.752 1.00 90.69 85 HIS A CA 1
ATOM 687 C C . HIS A 1 85 ? -6.998 5.173 5.425 1.00 90.69 85 HIS A C 1
ATOM 689 O O . HIS A 1 85 ? -7.836 4.270 5.395 1.00 90.69 85 HIS A O 1
ATOM 695 N N . THR A 1 86 ? -6.371 5.581 4.306 1.00 90.25 86 THR A N 1
ATOM 696 C CA . THR A 1 86 ? -6.755 5.161 2.937 1.00 90.25 86 THR A CA 1
ATOM 697 C C . THR A 1 86 ? -6.381 3.711 2.652 1.00 90.25 86 THR A C 1
ATOM 699 O O . THR A 1 86 ? -6.993 3.057 1.812 1.00 90.25 86 THR A O 1
ATOM 702 N N . ASP A 1 87 ? -5.388 3.187 3.360 1.00 88.31 87 ASP A N 1
ATOM 703 C CA . ASP A 1 87 ? -4.946 1.792 3.255 1.00 88.31 87 ASP A CA 1
ATOM 704 C C . ASP A 1 87 ? -5.990 0.777 3.767 1.00 88.31 87 ASP A C 1
ATOM 706 O O . ASP A 1 87 ? -5.894 -0.416 3.460 1.00 88.31 87 ASP A O 1
ATOM 710 N N . GLN A 1 88 ? -7.011 1.244 4.497 1.00 91.56 88 GLN A N 1
ATOM 711 C CA . GLN A 1 88 ? -8.087 0.420 5.052 1.00 91.56 88 GLN A CA 1
ATOM 712 C C . GLN A 1 88 ? -9.142 0.023 4.012 1.00 91.56 88 GLN A C 1
ATOM 714 O O . GLN A 1 88 ? -9.989 -0.830 4.286 1.00 91.56 88 GLN A O 1
ATOM 719 N N . PHE A 1 89 ? -9.103 0.602 2.809 1.00 90.81 89 PHE A N 1
ATOM 720 C CA . PHE A 1 89 ? -10.024 0.253 1.720 1.00 90.81 89 PHE A CA 1
ATOM 721 C C . PHE A 1 89 ? -9.650 -1.038 0.980 1.00 90.81 89 PHE A C 1
ATOM 723 O O . PHE A 1 89 ? -10.432 -1.516 0.158 1.00 90.81 89 PHE A O 1
ATOM 730 N N . GLY A 1 90 ? -8.470 -1.604 1.256 1.00 89.75 90 GLY A N 1
ATOM 731 C CA . GLY A 1 90 ? -8.031 -2.869 0.664 1.00 89.75 90 GLY A CA 1
ATOM 732 C C . GLY A 1 90 ? -7.712 -2.798 -0.831 1.00 89.75 90 GLY A C 1
ATOM 733 O O . GLY A 1 90 ? -7.740 -3.822 -1.517 1.00 89.75 90 GLY A O 1
ATOM 734 N N . VAL A 1 91 ? -7.428 -1.595 -1.338 1.00 89.75 91 VAL A N 1
ATOM 735 C CA . VAL A 1 91 ? -6.961 -1.352 -2.706 1.00 89.75 91 VAL A CA 1
ATOM 736 C C . VAL A 1 91 ? -5.496 -0.935 -2.644 1.00 89.75 91 VAL A C 1
ATOM 738 O O . VAL A 1 91 ? -5.166 0.058 -1.998 1.00 89.75 91 VAL A O 1
ATOM 741 N N . TYR A 1 92 ? -4.627 -1.693 -3.312 1.00 90.81 92 TYR A N 1
ATOM 742 C CA . TYR A 1 92 ? -3.177 -1.510 -3.246 1.00 90.81 92 TYR A CA 1
ATOM 743 C C . TYR A 1 92 ? -2.600 -1.324 -4.652 1.00 90.81 92 TYR A C 1
ATOM 745 O O . TYR A 1 92 ? -2.911 -2.123 -5.541 1.00 90.81 92 TYR A O 1
ATOM 753 N N . PRO A 1 93 ? -1.794 -0.279 -4.894 1.00 90.31 93 PRO A N 1
ATOM 754 C CA . PRO A 1 93 ? -1.197 -0.035 -6.189 1.00 90.31 93 PRO A CA 1
ATOM 755 C C . PRO A 1 93 ? -0.124 -1.069 -6.484 1.00 90.31 93 PRO A C 1
ATOM 757 O O . PRO A 1 93 ? 0.684 -1.414 -5.622 1.00 90.31 93 PRO A O 1
ATOM 760 N N . VAL A 1 94 ? -0.092 -1.521 -7.731 1.00 89.44 94 VAL A N 1
ATOM 761 C CA . VAL A 1 94 ? 0.988 -2.352 -8.235 1.00 89.44 94 VAL A CA 1
ATOM 762 C C . VAL A 1 94 ? 1.430 -1.889 -9.612 1.00 89.44 94 VAL A C 1
ATOM 764 O O . VAL A 1 94 ? 0.603 -1.516 -10.447 1.00 89.44 94 VAL A O 1
ATOM 767 N N . ARG A 1 95 ? 2.741 -1.904 -9.849 1.00 88.88 95 ARG A N 1
ATOM 768 C CA . ARG A 1 95 ? 3.324 -1.447 -11.105 1.00 88.88 95 ARG A CA 1
ATOM 769 C C . ARG A 1 95 ? 2.981 -2.409 -12.241 1.00 88.88 95 ARG A C 1
ATOM 771 O O . ARG A 1 95 ? 3.098 -3.630 -12.099 1.00 88.88 95 ARG A O 1
ATOM 778 N N . GLY A 1 96 ? 2.552 -1.847 -13.363 1.00 83.75 96 GLY A N 1
ATOM 779 C CA . GLY A 1 96 ? 2.278 -2.592 -14.583 1.00 83.75 96 GLY A CA 1
ATOM 780 C C . GLY A 1 96 ? 3.529 -2.926 -15.417 1.00 83.75 96 GLY A C 1
ATOM 781 O O . GLY A 1 96 ? 4.644 -2.544 -15.059 1.00 83.75 96 GLY A O 1
ATOM 782 N N . PRO A 1 97 ? 3.336 -3.637 -16.542 1.00 77.75 97 PRO A N 1
ATOM 783 C CA . PRO A 1 97 ? 4.409 -4.202 -17.367 1.00 77.75 97 PRO A CA 1
ATOM 784 C C . PRO A 1 97 ? 5.147 -3.242 -18.319 1.00 77.75 97 PRO A C 1
ATOM 786 O O . PRO A 1 97 ? 6.050 -3.718 -19.003 1.00 77.75 97 PRO A O 1
ATOM 789 N N . TRP A 1 98 ? 4.738 -1.972 -18.458 1.00 63.94 98 TRP A N 1
ATOM 790 C CA . TRP A 1 98 ? 5.218 -1.113 -19.558 1.00 63.94 98 TRP A CA 1
ATOM 791 C C . TRP A 1 98 ? 6.579 -0.449 -19.336 1.00 63.94 98 TRP A C 1
ATOM 793 O O . TRP A 1 98 ? 7.082 -0.466 -18.193 1.00 63.94 98 TRP A O 1
#

Secondary structure (DSSP, 8-state):
-----HHHHHHHHHHHHS-SS-SB-BTTTTB-EEEEE-TT--EEEE-BSSSS--EEEE---B-SSSPPBS--SS-PBPPPSS--BGGGG-EEEEE---

Sequence (98 aa):
MWHSTWGDYWAYNQSMQQPWHGQYYWLRTGQPTALVVPPTITMQSNYSWGVSQNTMTPVWHQFSGRAPSGGGGGVFRATPYWPCHTDQFGVYPVRGPW

pLDDT: mean 82.13, std 11.36, range [39.59, 91.62]